Protein AF-A0A1B1Y2T9-F1 (afdb_monomer)

Structure (mmCIF, N/CA/C/O backbone):
data_AF-A0A1B1Y2T9-F1
#
_entry.id   AF-A0A1B1Y2T9-F1
#
loop_
_atom_site.group_PDB
_atom_site.id
_atom_site.type_symbol
_atom_site.label_atom_id
_atom_site.label_alt_id
_atom_site.label_comp_id
_atom_site.label_asym_id
_atom_site.label_entity_id
_atom_site.label_seq_id
_atom_site.pdbx_PDB_ins_code
_atom_site.Cartn_x
_atom_site.Cartn_y
_atom_site.Cartn_z
_atom_site.occupancy
_atom_site.B_iso_or_equiv
_atom_site.auth_seq_id
_atom_site.auth_comp_id
_atom_site.auth_asym_id
_atom_site.auth_atom_id
_atom_site.pdbx_PDB_model_num
ATOM 1 N N . MET A 1 1 ? -10.998 16.555 4.156 1.00 51.16 1 MET A N 1
ATOM 2 C CA . MET A 1 1 ? -10.551 15.154 4.013 1.00 51.16 1 MET A CA 1
ATOM 3 C C . MET A 1 1 ? -9.078 15.146 3.637 1.00 51.16 1 MET A C 1
ATOM 5 O O . MET A 1 1 ? -8.744 15.713 2.604 1.00 51.16 1 MET A O 1
ATOM 9 N N . ALA A 1 2 ? -8.210 14.581 4.478 1.00 79.25 2 ALA A N 1
ATOM 10 C CA . ALA A 1 2 ? -6.780 14.456 4.200 1.00 79.25 2 ALA A CA 1
ATOM 11 C C . ALA A 1 2 ? -6.471 13.046 3.676 1.00 79.25 2 ALA A C 1
ATOM 13 O O . ALA A 1 2 ? -7.018 12.061 4.174 1.00 79.25 2 ALA A O 1
ATOM 14 N N . PHE A 1 3 ? -5.616 12.968 2.661 1.00 83.19 3 PHE A N 1
ATOM 15 C CA . PHE A 1 3 ? -5.071 11.715 2.152 1.00 83.19 3 PHE A CA 1
ATOM 16 C C . PHE A 1 3 ? -3.641 11.584 2.644 1.00 83.19 3 PHE A C 1
ATOM 18 O O . PHE A 1 3 ? -2.870 12.540 2.549 1.00 83.19 3 PHE A O 1
ATOM 25 N N . ILE A 1 4 ? -3.292 10.413 3.161 1.00 87.25 4 ILE A N 1
ATOM 26 C CA . ILE A 1 4 ? -1.961 10.150 3.700 1.00 87.25 4 ILE A CA 1
ATOM 27 C C . ILE A 1 4 ? -1.264 9.116 2.827 1.00 87.25 4 ILE A C 1
ATOM 29 O O . ILE A 1 4 ? -1.882 8.159 2.353 1.00 87.25 4 ILE A O 1
ATOM 33 N N . LYS A 1 5 ? 0.028 9.336 2.580 1.00 87.19 5 LYS A N 1
ATOM 34 C CA . LYS A 1 5 ? 0.851 8.382 1.843 1.00 87.19 5 LYS A CA 1
ATOM 35 C C . LYS A 1 5 ? 1.160 7.192 2.741 1.00 87.19 5 LYS A C 1
ATOM 37 O O . LYS A 1 5 ? 1.739 7.367 3.809 1.00 87.19 5 LYS A O 1
ATOM 42 N N . VAL A 1 6 ? 0.813 5.996 2.281 1.00 86.75 6 VAL A N 1
ATOM 43 C CA . VAL A 1 6 ? 1.060 4.736 3.004 1.00 86.75 6 VAL A CA 1
ATOM 44 C C . VAL A 1 6 ? 2.139 3.890 2.361 1.00 86.75 6 VAL A C 1
ATOM 46 O O . VAL A 1 6 ? 2.834 3.157 3.057 1.00 86.75 6 VAL A O 1
ATOM 49 N N . PHE A 1 7 ? 2.287 3.985 1.042 1.00 87.38 7 PHE A N 1
ATOM 50 C CA . PHE A 1 7 ? 3.215 3.157 0.294 1.00 87.38 7 PHE A CA 1
ATOM 51 C C . PHE A 1 7 ? 3.697 3.904 -0.949 1.00 87.38 7 PHE A C 1
ATOM 53 O O . PHE A 1 7 ? 2.982 4.729 -1.514 1.00 87.38 7 PHE A O 1
ATOM 60 N N . SER A 1 8 ? 4.925 3.642 -1.369 1.00 86.50 8 SER A N 1
ATOM 61 C CA . SER A 1 8 ? 5.494 4.190 -2.598 1.00 86.50 8 SER A CA 1
ATOM 62 C C . SER A 1 8 ? 6.569 3.246 -3.090 1.00 86.50 8 SER A C 1
ATOM 64 O O . SER A 1 8 ? 7.437 2.868 -2.303 1.00 86.50 8 SER A O 1
ATOM 66 N N . GLY A 1 9 ? 6.517 2.881 -4.361 1.00 84.56 9 GLY A N 1
ATOM 67 C CA . GLY A 1 9 ? 7.394 1.856 -4.902 1.00 84.56 9 GLY A CA 1
ATOM 68 C C . GLY A 1 9 ? 7.235 1.709 -6.402 1.00 84.56 9 GLY A C 1
ATOM 69 O O . GLY A 1 9 ? 6.727 2.605 -7.085 1.00 84.56 9 GLY A O 1
ATOM 70 N N . SER A 1 10 ? 7.681 0.566 -6.917 1.00 85.19 10 SER A N 1
ATOM 71 C CA . SER A 1 10 ? 7.489 0.262 -8.329 1.00 85.19 10 SER A CA 1
ATOM 72 C C . SER A 1 10 ? 6.014 -0.009 -8.638 1.00 85.19 10 SER A C 1
ATOM 74 O O . SER A 1 10 ? 5.266 -0.458 -7.768 1.00 85.19 10 SER A O 1
ATOM 76 N N . LEU A 1 11 ? 5.599 0.200 -9.890 1.00 82.38 11 LEU A N 1
ATOM 77 C CA . LEU A 1 11 ? 4.243 -0.084 -10.373 1.00 82.38 11 LEU A CA 1
ATOM 78 C C . LEU A 1 11 ? 3.753 -1.469 -9.928 1.00 82.38 11 LEU A C 1
ATOM 80 O O . LEU A 1 11 ? 2.632 -1.592 -9.452 1.00 82.38 11 LEU A O 1
ATOM 84 N N . VAL A 1 12 ? 4.593 -2.504 -10.024 1.00 85.81 12 VAL A N 1
ATOM 85 C CA . VAL A 1 12 ? 4.218 -3.877 -9.639 1.00 85.81 12 VAL A CA 1
ATOM 86 C C . VAL A 1 12 ? 3.897 -3.982 -8.145 1.00 85.81 12 VAL A C 1
ATOM 88 O O . VAL A 1 12 ? 2.860 -4.533 -7.782 1.00 85.81 12 VAL A O 1
ATOM 91 N N . GLU A 1 13 ? 4.743 -3.419 -7.281 1.00 87.62 13 GLU A N 1
ATOM 92 C CA . GLU A 1 13 ? 4.528 -3.437 -5.828 1.00 87.62 13 GLU A CA 1
ATOM 93 C C . GLU A 1 13 ? 3.284 -2.635 -5.442 1.00 87.62 13 GLU A C 1
ATOM 95 O O . GLU A 1 13 ? 2.472 -3.078 -4.633 1.00 87.62 13 GLU A O 1
ATOM 100 N N . VAL A 1 14 ? 3.101 -1.468 -6.061 1.00 87.75 14 VAL A N 1
ATOM 101 C CA . VAL A 1 14 ? 1.952 -0.601 -5.802 1.00 87.75 14 VAL A CA 1
ATOM 102 C C . VAL A 1 14 ? 0.655 -1.265 -6.249 1.00 87.75 14 VAL A C 1
ATOM 104 O O . VAL A 1 14 ? -0.307 -1.248 -5.489 1.00 87.75 14 VAL A O 1
ATOM 107 N N . GLN A 1 15 ? 0.619 -1.893 -7.429 1.00 87.06 15 GLN A N 1
ATOM 108 C CA . GLN A 1 15 ? -0.545 -2.655 -7.893 1.00 87.06 15 GLN A CA 1
ATOM 109 C C . GLN A 1 15 ? -0.849 -3.845 -6.976 1.00 87.06 15 GLN A C 1
ATOM 111 O O . GLN A 1 15 ? -2.015 -4.082 -6.663 1.00 87.06 15 GLN A O 1
ATOM 116 N N . TYR A 1 16 ? 0.178 -4.556 -6.502 1.00 89.25 16 TYR A N 1
ATOM 117 C CA . TYR A 1 16 ? 0.010 -5.670 -5.569 1.00 89.25 16 TYR A CA 1
ATOM 118 C C . TYR A 1 16 ? -0.622 -5.214 -4.248 1.00 89.25 16 TYR A C 1
ATOM 120 O O . TYR A 1 16 ? -1.664 -5.730 -3.844 1.00 89.25 16 TYR A O 1
ATOM 128 N N . VAL A 1 17 ? -0.055 -4.178 -3.619 1.00 88.00 17 VAL A N 1
ATOM 129 C CA . VAL A 1 17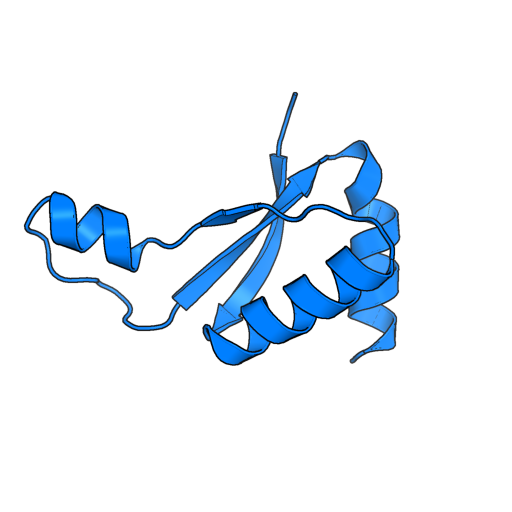 ? -0.604 -3.589 -2.388 1.00 88.00 17 VAL A CA 1
ATOM 130 C C . VAL A 1 17 ? -2.010 -3.037 -2.633 1.00 88.00 17 VAL A C 1
ATOM 132 O O . VAL A 1 17 ? -2.901 -3.246 -1.813 1.00 88.00 17 VAL A O 1
ATOM 135 N N . ARG A 1 18 ? -2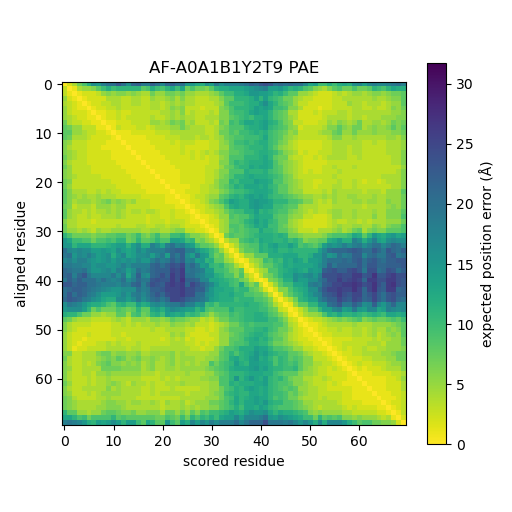.249 -2.390 -3.783 1.00 88.12 18 ARG A N 1
ATOM 136 C CA . ARG A 1 18 ? -3.572 -1.883 -4.171 1.00 88.12 18 ARG A CA 1
ATOM 137 C C . ARG A 1 18 ? -4.617 -2.991 -4.172 1.00 88.12 18 ARG A C 1
ATOM 139 O O . ARG A 1 18 ? -5.698 -2.794 -3.633 1.00 88.12 18 ARG A O 1
ATOM 146 N N . GLN A 1 19 ? -4.294 -4.137 -4.763 1.00 89.50 19 GLN A N 1
ATOM 147 C CA . GLN A 1 19 ? -5.228 -5.249 -4.895 1.00 89.50 19 GLN A CA 1
ATOM 148 C C . GLN A 1 19 ? -5.576 -5.866 -3.537 1.00 89.50 19 GLN A C 1
ATOM 150 O O . GLN A 1 19 ? -6.743 -6.134 -3.277 1.00 89.50 19 GLN A O 1
ATOM 155 N N . ILE A 1 20 ? -4.591 -6.010 -2.644 1.00 89.06 20 ILE A N 1
ATOM 156 C CA . ILE A 1 20 ? -4.822 -6.481 -1.269 1.00 89.06 20 ILE A CA 1
ATOM 157 C C . ILE A 1 20 ? -5.719 -5.503 -0.509 1.00 89.06 20 ILE A C 1
ATOM 159 O O . ILE A 1 20 ? -6.649 -5.910 0.180 1.00 89.06 20 ILE A O 1
ATOM 163 N N . LEU A 1 21 ? -5.470 -4.201 -0.650 1.00 87.56 21 LEU A N 1
ATOM 164 C CA . LEU A 1 21 ? -6.300 -3.177 -0.022 1.00 87.56 21 LEU A CA 1
ATOM 165 C C . LEU A 1 21 ? -7.742 -3.218 -0.544 1.00 87.56 21 LEU A C 1
ATOM 167 O O . LEU A 1 21 ? -8.669 -3.180 0.261 1.00 87.56 21 LEU A O 1
ATOM 171 N N . GLN A 1 22 ? -7.932 -3.372 -1.857 1.00 88.12 22 GLN A N 1
ATOM 172 C CA . GLN A 1 22 ? -9.259 -3.513 -2.464 1.00 88.12 22 GLN A CA 1
ATOM 173 C C . GLN A 1 22 ? -9.999 -4.767 -1.980 1.00 88.12 22 GLN A C 1
ATOM 175 O O . GLN A 1 22 ? -11.197 -4.688 -1.722 1.00 88.12 22 GLN A O 1
ATOM 180 N N . ASP A 1 23 ? -9.301 -5.892 -1.802 1.00 89.00 23 ASP A N 1
ATOM 181 C CA . ASP A 1 23 ? -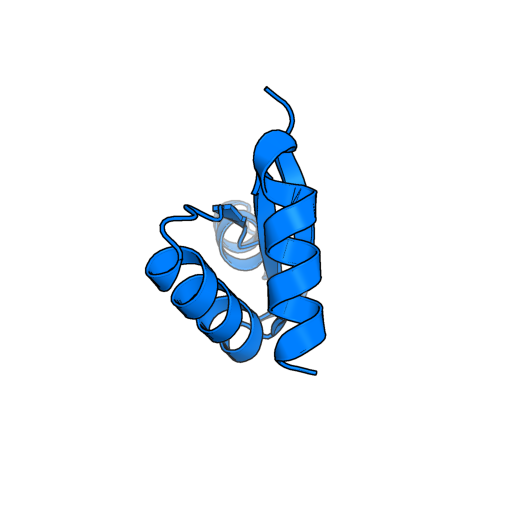9.870 -7.130 -1.246 1.00 89.00 23 ASP A CA 1
ATOM 182 C C . ASP A 1 23 ? -10.379 -6.936 0.195 1.00 89.00 23 ASP A C 1
ATOM 184 O O . ASP A 1 23 ? -11.427 -7.445 0.583 1.00 89.00 23 ASP A O 1
ATOM 188 N N . GLN A 1 24 ? -9.695 -6.087 0.965 1.00 85.38 24 GLN A N 1
ATOM 189 C CA . GLN A 1 24 ? -10.103 -5.676 2.311 1.00 85.38 24 GLN A CA 1
ATOM 190 C C . GLN A 1 24 ? -11.187 -4.577 2.322 1.00 85.38 24 GLN A C 1
ATOM 192 O O . GLN A 1 24 ? -11.553 -4.080 3.390 1.00 85.38 24 GLN A O 1
ATOM 197 N N . GLY A 1 25 ? -11.703 -4.180 1.152 1.00 85.69 25 GLY A N 1
ATOM 198 C CA . GLY A 1 25 ? -12.715 -3.129 1.000 1.00 85.69 25 GLY A CA 1
ATOM 199 C C . GLY A 1 25 ? -12.171 -1.704 1.145 1.00 85.69 25 GLY A C 1
ATOM 200 O O . GLY A 1 25 ? -12.939 -0.770 1.370 1.00 85.69 25 GLY A O 1
ATOM 201 N N . ILE A 1 26 ? -10.853 -1.526 1.046 1.00 86.88 26 ILE A N 1
ATOM 202 C CA . ILE A 1 26 ? -10.179 -0.230 1.115 1.00 86.88 26 ILE A CA 1
ATOM 203 C C . ILE A 1 26 ? -9.961 0.265 -0.315 1.00 86.88 26 ILE A C 1
ATOM 205 O O . ILE A 1 26 ? -9.417 -0.456 -1.148 1.00 86.88 26 ILE A O 1
ATOM 209 N N . GLU A 1 27 ? -10.342 1.509 -0.603 1.00 84.56 27 GLU A N 1
ATOM 210 C CA . GLU A 1 27 ? -10.106 2.154 -1.901 1.00 84.56 27 GLU A CA 1
ATOM 211 C C . GLU A 1 27 ? -8.872 3.070 -1.838 1.00 84.56 27 GLU A C 1
ATOM 213 O O . GLU A 1 27 ? -8.979 4.252 -1.493 1.00 84.56 27 GLU A O 1
ATOM 218 N N . PRO A 1 28 ? -7.666 2.552 -2.127 1.00 86.75 28 PRO A N 1
ATOM 219 C CA . PRO A 1 28 ? -6.468 3.369 -2.201 1.00 86.75 28 PRO A CA 1
ATOM 220 C C . PRO A 1 28 ? -6.424 4.220 -3.473 1.00 86.75 28 PRO A C 1
ATOM 222 O O . PRO A 1 28 ? -6.759 3.783 -4.574 1.00 86.75 28 PRO A O 1
ATOM 225 N N . ILE A 1 29 ? -5.904 5.431 -3.326 1.00 86.25 29 ILE A N 1
ATOM 226 C CA . ILE A 1 29 ? -5.656 6.375 -4.407 1.00 86.25 29 ILE A CA 1
ATOM 227 C C . ILE A 1 29 ? -4.201 6.243 -4.837 1.00 86.25 29 ILE A C 1
ATOM 229 O O . ILE A 1 29 ? -3.288 6.672 -4.134 1.00 86.25 29 ILE A O 1
ATOM 233 N N . VAL A 1 30 ? -3.981 5.678 -6.019 1.00 84.81 30 VAL A N 1
ATOM 234 C CA . VAL A 1 30 ? -2.655 5.645 -6.641 1.00 84.81 30 VAL A CA 1
ATOM 235 C C . VAL A 1 30 ? -2.439 6.934 -7.426 1.00 84.81 30 VAL A C 1
ATOM 237 O O . VAL A 1 30 ? -3.272 7.312 -8.249 1.00 84.81 30 VAL A O 1
ATOM 240 N N . ARG A 1 31 ? -1.323 7.618 -7.176 1.00 78.38 31 ARG A N 1
ATOM 241 C CA . ARG A 1 31 ? -0.870 8.752 -7.978 1.00 78.38 31 ARG A CA 1
ATOM 242 C C . ARG A 1 31 ? 0.341 8.359 -8.811 1.00 78.38 31 ARG A C 1
ATOM 244 O O . ARG A 1 31 ? 1.419 8.100 -8.280 1.00 78.38 31 ARG A O 1
ATOM 251 N N . ASP A 1 32 ? 0.137 8.37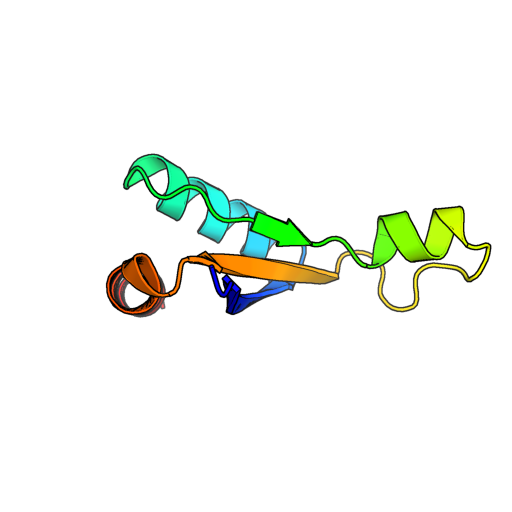6 -10.123 1.00 70.00 32 ASP A N 1
ATOM 252 C CA . ASP A 1 32 ? 1.193 8.319 -11.129 1.00 70.00 32 ASP A CA 1
ATOM 253 C C . ASP A 1 32 ? 1.749 9.718 -11.373 1.00 70.00 32 ASP A C 1
ATOM 255 O O . ASP A 1 32 ? 1.073 10.585 -11.932 1.00 70.00 32 ASP A O 1
ATOM 259 N N . THR A 1 33 ? 3.007 9.937 -11.011 1.00 62.34 33 THR A N 1
ATOM 260 C CA . THR A 1 33 ? 3.741 11.142 -11.421 1.00 62.34 33 THR A CA 1
ATOM 261 C C . THR A 1 33 ? 4.167 11.064 -12.890 1.00 62.34 33 THR A C 1
ATOM 263 O O . THR A 1 33 ? 4.374 12.088 -13.536 1.00 62.34 33 THR A O 1
ATOM 266 N N . THR A 1 34 ? 4.229 9.855 -13.457 1.00 55.03 34 THR A N 1
ATOM 267 C CA . THR A 1 34 ? 4.603 9.582 -14.851 1.00 55.03 34 THR A CA 1
ATOM 268 C C . THR A 1 34 ? 3.594 10.172 -15.846 1.00 55.03 34 THR A C 1
ATOM 270 O O . THR A 1 34 ? 3.990 10.781 -16.839 1.00 55.03 34 THR A O 1
ATOM 273 N N . SER A 1 35 ? 2.289 10.052 -15.565 1.00 50.28 35 SER A N 1
ATOM 274 C CA . SER A 1 35 ? 1.233 10.528 -16.475 1.00 50.28 35 SER A CA 1
ATOM 275 C C . SER A 1 35 ? 1.046 12.049 -16.445 1.00 50.28 35 SER A C 1
ATOM 277 O O . SER A 1 35 ? 0.739 12.639 -17.477 1.00 50.28 35 SER A O 1
ATOM 279 N N . SER A 1 36 ? 1.279 12.718 -15.309 1.00 49.19 36 SER A N 1
ATOM 280 C CA . SER A 1 36 ? 1.224 14.188 -15.253 1.00 49.19 36 SER A CA 1
ATOM 281 C C . SER A 1 36 ? 2.457 14.836 -15.889 1.00 49.19 36 SER A C 1
ATOM 283 O O . SER A 1 36 ? 2.327 15.833 -16.596 1.00 49.19 36 SER A O 1
ATOM 285 N N . ALA A 1 37 ? 3.639 14.241 -15.700 1.00 52.03 37 ALA A N 1
ATOM 286 C CA . ALA A 1 37 ? 4.887 14.695 -16.306 1.00 52.03 37 ALA A CA 1
ATOM 287 C C . ALA A 1 37 ? 4.817 14.622 -17.846 1.00 52.03 37 ALA A C 1
ATOM 289 O O . ALA A 1 37 ? 5.110 15.607 -18.528 1.00 52.03 37 ALA A O 1
ATOM 290 N N . ALA A 1 38 ? 4.288 13.515 -18.389 1.00 52.53 38 ALA A N 1
ATOM 291 C CA . ALA A 1 38 ? 4.034 13.362 -19.823 1.00 52.53 38 ALA A CA 1
ATOM 292 C C . ALA A 1 38 ? 3.056 14.417 -20.377 1.00 52.53 38 ALA A C 1
ATOM 294 O O . ALA A 1 38 ? 3.316 14.989 -21.434 1.00 52.53 38 ALA A O 1
ATOM 295 N N . ILE A 1 39 ? 1.972 14.729 -19.653 1.00 54.81 39 ILE A N 1
ATOM 296 C CA . ILE A 1 39 ? 1.017 15.780 -20.053 1.00 54.81 39 ILE A CA 1
ATOM 297 C C . ILE A 1 39 ? 1.659 17.173 -20.009 1.00 54.81 39 ILE A C 1
ATOM 299 O O . ILE A 1 39 ? 1.333 18.026 -20.830 1.00 54.81 39 ILE A O 1
ATOM 303 N N . SER A 1 40 ? 2.603 17.404 -19.095 1.00 56.34 40 SER A N 1
ATOM 304 C CA . SER A 1 40 ? 3.303 18.684 -18.979 1.00 56.34 40 SER A CA 1
ATOM 305 C C . SER A 1 40 ? 4.549 18.797 -19.873 1.00 56.34 40 SER A C 1
ATOM 307 O O . SER A 1 40 ? 5.261 19.795 -19.780 1.00 56.34 40 SER A O 1
ATOM 309 N N . GLY A 1 41 ? 4.836 17.802 -20.722 1.00 53.84 41 GLY A N 1
ATOM 310 C CA . GLY A 1 41 ? 5.984 17.808 -21.639 1.00 53.84 41 GLY A CA 1
ATOM 311 C C . GLY A 1 41 ? 7.357 17.641 -20.973 1.00 53.84 41 GLY A C 1
ATOM 312 O O . GLY A 1 41 ? 8.375 17.655 -21.662 1.00 53.84 41 GLY A O 1
ATOM 313 N N . PHE A 1 42 ? 7.407 17.441 -19.656 1.00 56.75 42 PHE A N 1
ATOM 314 C CA . PHE A 1 42 ? 8.624 17.079 -18.936 1.00 56.75 42 PHE A CA 1
ATOM 315 C C . PHE A 1 42 ? 8.625 15.559 -18.811 1.00 56.75 42 PHE A C 1
ATOM 317 O O . PHE A 1 42 ? 7.852 15.016 -18.034 1.00 56.75 42 PHE A O 1
ATOM 324 N N . GLY A 1 43 ? 9.427 14.854 -19.616 1.00 51.75 43 GLY A N 1
ATOM 325 C CA . GLY A 1 43 ? 9.503 13.388 -19.593 1.00 51.75 43 GLY A CA 1
ATOM 326 C C . GLY A 1 43 ? 9.524 12.819 -18.168 1.00 51.75 43 GLY A C 1
ATOM 327 O O . GLY A 1 43 ? 10.121 13.406 -17.267 1.00 51.75 43 GLY A O 1
ATOM 328 N N . ALA A 1 44 ? 8.826 11.701 -17.956 1.00 53.75 44 ALA A N 1
ATOM 329 C CA . ALA A 1 44 ? 8.663 11.104 -16.637 1.00 53.75 44 ALA A CA 1
ATOM 330 C C . ALA A 1 44 ? 10.017 10.903 -15.937 1.00 53.75 44 ALA A C 1
ATOM 332 O O . ALA A 1 44 ? 10.834 10.094 -16.371 1.00 53.75 44 ALA A O 1
ATOM 333 N N . LEU A 1 45 ? 10.238 11.643 -14.847 1.00 52.81 45 LEU A N 1
ATOM 334 C CA . LEU A 1 45 ? 11.501 11.657 -14.098 1.00 52.81 45 LEU A CA 1
ATOM 335 C C . LEU A 1 45 ? 11.832 10.292 -13.467 1.00 52.81 45 LEU A C 1
ATOM 337 O O . LEU A 1 45 ? 12.994 9.998 -13.206 1.00 52.81 45 LEU A O 1
ATOM 341 N N . THR A 1 46 ? 10.821 9.444 -13.270 1.00 58.75 46 THR A N 1
ATOM 342 C CA . THR A 1 46 ? 10.946 8.061 -12.802 1.00 58.75 46 THR A CA 1
ATOM 343 C C . THR A 1 46 ? 9.896 7.186 -13.496 1.00 58.75 46 THR A C 1
ATOM 345 O O . THR A 1 46 ? 8.752 7.099 -13.036 1.00 58.75 46 THR A O 1
ATOM 348 N N . PRO A 1 47 ? 10.223 6.547 -14.634 1.00 60.66 47 PRO A N 1
ATOM 349 C CA . PRO A 1 47 ? 9.324 5.567 -15.226 1.00 60.66 47 PRO A CA 1
ATOM 350 C C . PRO A 1 47 ? 9.074 4.444 -14.207 1.00 60.66 47 PRO A C 1
ATOM 352 O O . PRO A 1 47 ? 10.009 3.934 -13.592 1.00 60.66 47 PRO A O 1
ATOM 355 N N . ASN A 1 48 ? 7.804 4.088 -14.013 1.00 68.06 48 ASN A N 1
ATOM 356 C CA . ASN A 1 48 ? 7.328 3.019 -13.126 1.00 68.06 48 ASN A CA 1
ATOM 357 C C . ASN A 1 48 ? 7.376 3.296 -11.615 1.00 68.06 48 ASN A C 1
ATOM 359 O O . ASN A 1 48 ? 7.281 2.337 -10.848 1.00 68.06 48 ASN A O 1
ATOM 363 N N . PHE A 1 49 ? 7.493 4.545 -11.160 1.00 77.06 49 PHE A N 1
ATOM 364 C CA . PHE A 1 49 ? 7.329 4.859 -9.737 1.00 77.06 49 PHE A CA 1
ATOM 365 C C . PHE A 1 49 ? 5.921 5.384 -9.454 1.00 77.06 49 PHE A C 1
ATOM 367 O O . PHE A 1 49 ? 5.483 6.362 -10.057 1.00 77.06 49 PHE A O 1
ATOM 374 N N . GLN A 1 50 ? 5.226 4.742 -8.520 1.00 84.38 50 GLN A N 1
ATOM 375 C CA . GLN A 1 50 ? 3.874 5.113 -8.118 1.00 84.38 50 GLN A CA 1
ATOM 376 C C . GLN A 1 50 ? 3.808 5.325 -6.607 1.00 84.38 50 GLN A C 1
ATOM 378 O O . GLN A 1 50 ? 4.497 4.670 -5.820 1.00 84.38 50 GLN A O 1
ATOM 383 N N . GLU A 1 51 ? 2.944 6.245 -6.197 1.00 86.25 51 GLU A N 1
ATOM 384 C CA . GLU A 1 51 ? 2.674 6.518 -4.790 1.00 86.25 51 GLU A CA 1
ATOM 385 C C . GLU A 1 51 ? 1.225 6.166 -4.468 1.00 86.25 51 GLU A C 1
ATOM 387 O O . GLU A 1 51 ? 0.306 6.524 -5.202 1.00 86.25 51 GLU A O 1
ATOM 392 N N . LEU A 1 52 ? 1.016 5.459 -3.362 1.00 87.50 52 LEU A N 1
ATOM 393 C CA . LEU A 1 52 ? -0.285 4.990 -2.913 1.00 87.50 52 LEU A CA 1
ATOM 394 C C . LEU A 1 52 ? -0.705 5.757 -1.657 1.00 87.50 52 LEU A C 1
ATOM 396 O O . LEU A 1 52 ? 0.000 5.809 -0.642 1.00 87.50 52 LEU A O 1
ATOM 400 N N . PHE A 1 53 ? -1.881 6.360 -1.752 1.00 87.94 53 PHE A N 1
ATOM 401 C CA . PHE A 1 53 ? -2.499 7.194 -0.737 1.00 87.94 53 PHE A CA 1
ATOM 402 C C . PHE A 1 53 ? -3.798 6.557 -0.261 1.00 87.94 53 PHE A C 1
ATOM 404 O O . PHE A 1 53 ? -4.506 5.915 -1.029 1.00 87.94 53 PHE A O 1
ATOM 411 N N . VAL A 1 54 ? -4.144 6.765 1.000 1.00 89.06 54 VAL A N 1
ATOM 412 C CA . VAL A 1 54 ? -5.419 6.321 1.579 1.00 89.06 54 VAL A CA 1
ATOM 413 C C . VAL A 1 54 ? -6.006 7.428 2.441 1.00 89.06 54 VAL A C 1
ATOM 415 O O . VAL A 1 54 ? -5.337 8.414 2.763 1.00 89.06 54 VAL A O 1
ATOM 418 N N . HIS A 1 55 ? -7.269 7.276 2.820 1.00 88.31 55 HIS A N 1
ATOM 419 C CA . HIS A 1 55 ? -7.886 8.136 3.822 1.00 88.31 55 HIS A CA 1
ATOM 420 C C . HIS A 1 55 ? -7.219 7.949 5.190 1.00 88.31 55 HIS A C 1
ATOM 422 O O . HIS A 1 55 ? -6.913 6.820 5.572 1.00 88.31 55 HIS A O 1
ATOM 428 N N . SER A 1 56 ? -7.054 9.038 5.949 1.00 85.19 56 SER A N 1
ATOM 429 C CA . SER A 1 56 ? -6.507 8.990 7.315 1.00 85.19 56 SER A CA 1
ATOM 430 C C . SER A 1 56 ? -7.242 7.999 8.230 1.00 85.19 56 SER A C 1
ATOM 432 O O . SER A 1 56 ? -6.592 7.313 9.009 1.00 85.19 56 SER A O 1
ATOM 434 N N . ASP A 1 57 ? -8.562 7.843 8.083 1.00 85.69 57 ASP A N 1
ATOM 435 C CA . ASP A 1 57 ? -9.364 6.849 8.818 1.00 85.69 57 ASP A CA 1
ATOM 436 C 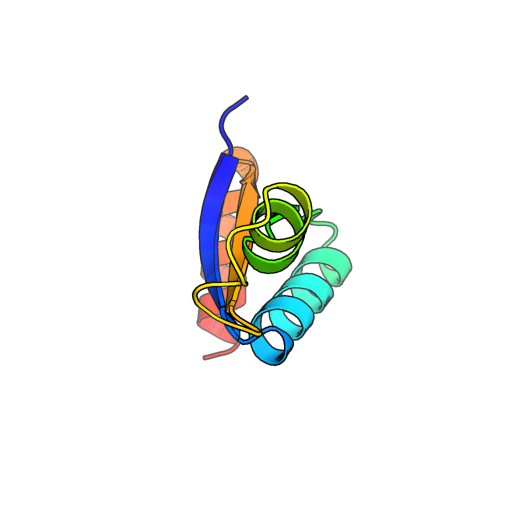C . ASP A 1 57 ? -8.906 5.397 8.610 1.00 85.69 57 ASP A C 1
ATOM 438 O O . ASP A 1 57 ? -9.095 4.546 9.476 1.00 85.69 57 ASP A O 1
ATOM 442 N N . GLN A 1 58 ? -8.301 5.098 7.460 1.00 84.00 58 GLN A N 1
ATOM 443 C CA . GLN A 1 58 ? -7.904 3.743 7.074 1.00 84.00 58 GLN A CA 1
ATOM 444 C C . GLN A 1 58 ? -6.390 3.517 7.171 1.00 84.00 58 GLN A C 1
ATOM 446 O O . GLN A 1 58 ? -5.924 2.407 6.920 1.00 84.00 58 GLN A O 1
ATOM 451 N N . GLU A 1 59 ? -5.622 4.533 7.583 1.00 84.69 59 GLU A N 1
ATOM 452 C CA . GLU A 1 59 ? -4.163 4.466 7.732 1.00 84.69 59 GLU A CA 1
ATOM 453 C C . GLU A 1 59 ? -3.725 3.278 8.596 1.00 84.69 59 GLU A C 1
ATOM 455 O O . GLU A 1 59 ? -2.813 2.542 8.221 1.00 84.69 59 GLU A O 1
ATOM 460 N N . ILE A 1 60 ? -4.373 3.097 9.749 1.00 86.81 60 ILE A N 1
ATOM 461 C CA . ILE A 1 60 ? -3.980 2.093 10.743 1.00 86.81 60 ILE A CA 1
ATOM 462 C C . ILE A 1 60 ? -4.147 0.688 10.157 1.00 86.81 60 ILE A C 1
ATOM 464 O O . ILE A 1 60 ? -3.195 -0.090 10.158 1.00 86.81 60 ILE A O 1
ATOM 468 N N . LYS A 1 61 ? -5.314 0.401 9.562 1.00 86.62 61 LYS A N 1
ATOM 469 C CA . LYS A 1 61 ? -5.585 -0.882 8.895 1.00 86.62 61 LYS A CA 1
ATOM 470 C C . LYS A 1 61 ? -4.585 -1.159 7.781 1.00 86.62 61 LYS A C 1
ATOM 472 O O . LYS A 1 61 ? -4.057 -2.259 7.684 1.00 86.62 61 LYS A O 1
ATOM 477 N N . VAL A 1 62 ? -4.309 -0.158 6.949 1.00 86.94 62 VAL A N 1
ATOM 478 C CA . VAL A 1 62 ? -3.382 -0.300 5.823 1.00 86.94 62 VAL A CA 1
ATOM 479 C C . VAL A 1 62 ? -1.969 -0.606 6.314 1.00 86.94 62 VAL A C 1
ATOM 481 O O . VAL A 1 62 ? -1.313 -1.484 5.761 1.00 86.94 62 VAL A O 1
ATOM 484 N N . LYS A 1 63 ? -1.504 0.071 7.370 1.00 86.19 63 LYS A N 1
ATOM 485 C CA . LYS A 1 63 ? -0.198 -0.206 7.982 1.00 86.19 63 LYS A CA 1
ATOM 486 C C . LYS A 1 63 ? -0.112 -1.629 8.532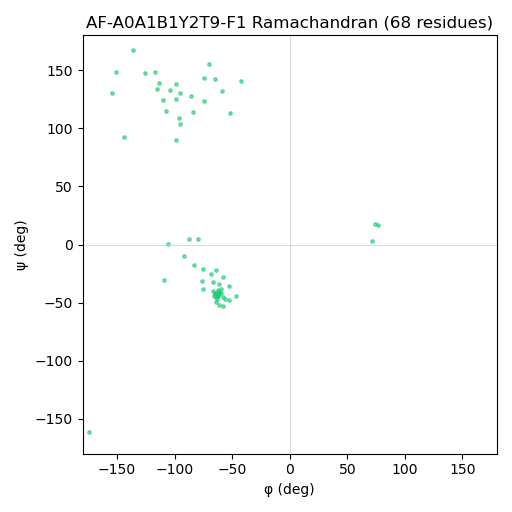 1.00 86.19 63 LYS A C 1
ATOM 488 O O . LYS A 1 63 ? 0.910 -2.274 8.318 1.00 86.19 63 LYS A O 1
ATOM 493 N N . GLU A 1 64 ? -1.161 -2.127 9.185 1.00 88.31 64 GLU A N 1
ATOM 494 C CA . GLU A 1 64 ? -1.195 -3.514 9.666 1.00 88.31 64 GLU A CA 1
ATOM 495 C C . GLU A 1 64 ? -1.160 -4.524 8.517 1.00 88.31 64 GLU A C 1
ATOM 497 O O . GLU A 1 64 ? -0.353 -5.451 8.544 1.00 88.31 64 GLU A O 1
ATOM 502 N N . ILE A 1 65 ? -1.958 -4.300 7.468 1.00 86.69 65 ILE A N 1
ATOM 503 C CA . ILE A 1 65 ? -1.968 -5.148 6.270 1.00 86.69 65 ILE A CA 1
ATOM 504 C C . ILE A 1 65 ? -0.572 -5.190 5.651 1.00 86.69 65 ILE A C 1
ATOM 506 O O . ILE A 1 65 ? -0.032 -6.276 5.473 1.00 86.69 65 ILE A O 1
ATOM 510 N N . ILE A 1 66 ? 0.040 -4.027 5.385 1.00 84.06 66 ILE A N 1
ATOM 511 C CA . ILE A 1 66 ? 1.384 -3.922 4.792 1.00 84.06 66 ILE A CA 1
ATOM 512 C C . ILE A 1 66 ? 2.437 -4.598 5.677 1.00 84.06 66 ILE A C 1
ATOM 514 O O . ILE A 1 66 ? 3.346 -5.247 5.164 1.00 84.06 66 ILE A O 1
ATOM 518 N N . SER A 1 67 ? 2.311 -4.481 7.000 1.00 85.62 67 SER A N 1
ATOM 519 C CA . SER A 1 67 ? 3.216 -5.149 7.933 1.00 85.62 67 SER A CA 1
ATOM 520 C C . SER A 1 67 ? 3.059 -6.669 7.933 1.00 85.62 67 SER A C 1
ATOM 522 O O . SER A 1 67 ? 4.010 -7.353 8.286 1.00 85.62 67 SER A O 1
ATOM 524 N N . SER A 1 68 ? 1.893 -7.201 7.558 1.00 83.12 68 SER A N 1
ATOM 525 C CA . SER A 1 68 ? 1.643 -8.645 7.494 1.00 83.12 68 SER A CA 1
ATOM 526 C C . SER A 1 68 ? 2.138 -9.296 6.197 1.00 83.12 68 SER A C 1
ATOM 528 O O . SER A 1 68 ? 2.250 -10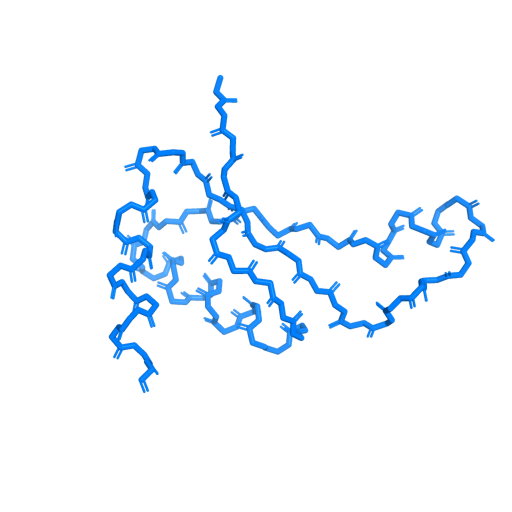.519 6.146 1.00 83.12 68 SER A O 1
ATOM 530 N N . ILE A 1 69 ? 2.393 -8.509 5.146 1.00 74.50 69 ILE A N 1
ATOM 531 C CA . ILE A 1 69 ? 2.900 -8.986 3.843 1.00 74.50 69 ILE A CA 1
ATOM 532 C C . ILE A 1 69 ? 4.433 -8.955 3.752 1.00 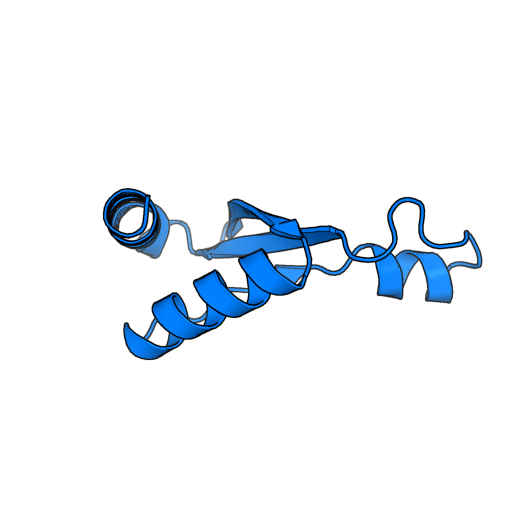74.50 69 ILE A C 1
ATOM 534 O O . ILE A 1 69 ? 4.982 -9.451 2.768 1.00 74.50 69 ILE A O 1
ATOM 538 N N . LYS A 1 70 ? 5.106 -8.338 4.729 1.00 56.38 70 LYS A N 1
ATOM 539 C CA . LYS A 1 70 ? 6.559 -8.151 4.780 1.00 56.38 70 LYS A CA 1
ATOM 540 C C . LYS A 1 70 ? 7.216 -9.185 5.686 1.00 56.38 70 LYS A C 1
ATOM 542 O O . LYS A 1 70 ? 8.318 -9.641 5.313 1.00 56.38 70 LYS A O 1
#

Secondary structure (DSSP, 8-state):
--EEEEEEEEHHHHHHHHHHHHHTT---EEEEHHHHHHHTTS--SSTTEEEEEEEGGGHHHHHHHHHH--

Radius of gyration: 12.87 Å; Cα contacts (8 Å, |Δ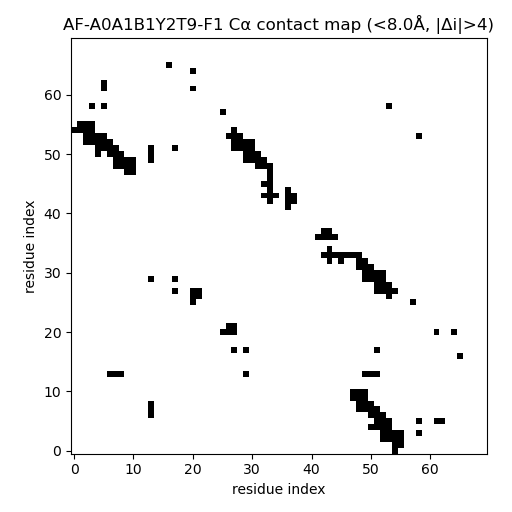i|>4): 95; chains: 1; bounding box: 24×28×32 Å

InterPro domains:
  IPR018551 Domain of unknown function DUF2007 [PF09413] (5-69)

Foldseek 3Di:
DDKDWQDKDFLVVQVVLQVLCVVVVFHKDKDDPQVVCVVVVNHRPDPGIIIIIGDPVCNVVSNVSVVVVD

Sequence (70 aa):
MAFIKVFSGSLVEVQYVRQILQDQGIEPIVRDTTSSAAISGFGALTPNFQELFVHSDQEIKVKEIISSIK

Nearest PDB structures (foldseek):
  3eq5-assembly1_A  TM=3.652E-01  e=2.017E+00  Homo sapiens
  7exs-assembly1_A  TM=4.877E-01  e=8.076E+00  Thermomicrobium roseum DSM 5159
  7z3n-assembly1_LJ  TM=3.368E-01  e=9.216E+00  Thermochaetoides thermophila DSM 1495
  4v8p-assembly2_CD  TM=3.299E-01  e=7.076E+00  Tetrahymena thermophila

Mean predicted aligned error: 7.72 Å

Solvent-accessible surface area (backbone atoms only — not comparable to full-atom values): 4073 Å² total; per-residue (Å²): 139,63,71,41,79,77,48,70,41,45,46,69,58,44,52,51,52,45,51,57,37,44,75,74,72,38,81,64,48,72,48,59,59,37,65,54,26,52,74,68,72,45,70,44,93,47,80,58,46,30,37,35,24,33,50,62,93,48,46,65,61,51,52,52,54,57,62,73,77,107

pLDDT: mean 77.72, std 13.73, range [49.19, 89.5]

Organism: NCBI:txid1790137